Protein AF-I4FM87-F1 (afdb_monomer_lite)

pLDDT: mean 91.16, std 9.95, range [36.66, 98.44]

Structure (mmCIF, N/CA/C/O backbone):
data_AF-I4FM87-F1
#
_entry.id   AF-I4FM87-F1
#
loop_
_atom_site.group_PDB
_atom_site.id
_atom_site.type_symbol
_atom_site.label_atom_id
_atom_site.label_alt_id
_atom_site.label_comp_id
_atom_site.label_asym_id
_atom_site.label_entity_id
_atom_site.label_seq_id
_atom_site.pdbx_PDB_ins_code
_atom_site.Cartn_x
_atom_site.Cartn_y
_atom_site.Cartn_z
_atom_site.occupancy
_atom_site.B_iso_or_equiv
_atom_site.auth_seq_id
_atom_site.auth_comp_id
_atom_site.auth_asym_id
_atom_site.auth_atom_id
_atom_site.pdbx_PDB_model_num
ATOM 1 N N . MET A 1 1 ? 30.756 1.989 29.749 1.00 36.66 1 MET A N 1
ATOM 2 C CA . MET A 1 1 ? 31.933 2.861 29.553 1.00 36.66 1 MET A CA 1
ATOM 3 C C . MET A 1 1 ? 32.444 2.569 28.157 1.00 36.66 1 MET A C 1
ATOM 5 O O . MET A 1 1 ? 32.866 1.445 27.928 1.00 36.66 1 MET A O 1
ATOM 9 N N . SER A 1 2 ? 32.265 3.484 27.199 1.00 46.88 2 SER A N 1
ATOM 10 C CA . SER A 1 2 ? 32.807 3.289 25.851 1.00 46.88 2 SER A CA 1
ATOM 11 C C . SER A 1 2 ? 34.325 3.332 25.950 1.00 46.88 2 SER A C 1
ATOM 13 O O . SER A 1 2 ? 34.873 4.338 26.399 1.00 46.88 2 SER A O 1
ATOM 15 N N . GLU A 1 3 ? 34.999 2.248 25.584 1.00 53.38 3 GLU A N 1
ATOM 16 C CA . GLU A 1 3 ? 36.456 2.231 25.529 1.00 53.38 3 GLU A CA 1
ATOM 17 C C . GLU A 1 3 ? 36.914 3.167 24.411 1.00 53.38 3 GLU A C 1
ATOM 19 O O . GLU A 1 3 ? 36.839 2.855 23.223 1.00 53.38 3 GLU A O 1
ATOM 24 N N . THR A 1 4 ? 37.348 4.361 24.802 1.00 60.25 4 THR A N 1
ATOM 25 C CA . THR A 1 4 ? 38.004 5.319 23.922 1.00 60.25 4 THR A CA 1
ATOM 26 C C . THR A 1 4 ? 39.247 4.641 23.343 1.00 60.25 4 THR A C 1
ATOM 28 O O . THR A 1 4 ? 40.143 4.238 24.081 1.00 60.25 4 THR A O 1
ATOM 31 N N . LEU A 1 5 ? 39.287 4.456 22.023 1.00 57.47 5 LEU A N 1
ATOM 32 C CA . LEU A 1 5 ? 40.354 3.724 21.337 1.00 57.47 5 LEU A CA 1
ATOM 33 C C . LEU A 1 5 ? 41.675 4.514 21.423 1.00 57.47 5 LEU A C 1
ATOM 35 O O . LEU A 1 5 ? 41.894 5.467 20.677 1.00 57.47 5 LEU A O 1
ATOM 39 N N . THR A 1 6 ? 42.566 4.117 22.334 1.00 65.19 6 THR A N 1
ATOM 40 C CA . THR A 1 6 ? 43.864 4.775 22.592 1.00 65.19 6 THR A CA 1
ATOM 41 C C . THR A 1 6 ? 45.013 4.278 21.704 1.00 65.19 6 THR A C 1
ATOM 43 O O . THR A 1 6 ? 46.104 4.840 21.739 1.00 65.19 6 THR A O 1
ATOM 46 N N . ASN A 1 7 ? 44.801 3.238 20.889 1.00 75.38 7 ASN A N 1
ATOM 47 C CA . ASN A 1 7 ? 45.842 2.653 20.038 1.00 75.38 7 ASN A CA 1
ATOM 48 C C . ASN A 1 7 ? 45.836 3.286 18.632 1.00 75.38 7 ASN A C 1
ATOM 50 O O . ASN A 1 7 ? 44.829 3.211 17.926 1.00 75.38 7 ASN A O 1
ATOM 54 N N . LYS A 1 8 ? 46.973 3.859 18.212 1.00 76.38 8 LYS A N 1
ATOM 55 C CA . LYS A 1 8 ? 47.165 4.537 16.915 1.00 76.38 8 LYS A CA 1
ATOM 56 C C . LYS A 1 8 ? 46.725 3.684 15.716 1.00 76.38 8 LYS A C 1
ATOM 58 O O . LYS A 1 8 ? 45.993 4.172 14.864 1.00 76.38 8 LYS A O 1
ATOM 63 N N . SER A 1 9 ? 47.056 2.393 15.717 1.00 73.88 9 SER A N 1
ATOM 64 C CA . SER A 1 9 ? 46.694 1.462 14.635 1.00 73.88 9 SER A CA 1
ATOM 65 C C . SER A 1 9 ? 45.177 1.279 14.513 1.00 73.88 9 SER A C 1
ATOM 67 O O . SER A 1 9 ? 44.636 1.156 13.419 1.00 73.88 9 SER A O 1
ATOM 69 N N . ARG A 1 10 ? 44.459 1.300 15.646 1.00 74.38 10 ARG A N 1
ATOM 70 C CA . ARG A 1 10 ? 42.989 1.217 15.663 1.00 74.38 10 ARG A CA 1
ATOM 71 C C . ARG A 1 10 ? 42.352 2.504 15.139 1.00 74.38 10 ARG A C 1
ATOM 73 O O . ARG A 1 10 ? 41.377 2.427 14.404 1.00 74.38 10 ARG A O 1
ATOM 80 N N . GLN A 1 11 ? 42.912 3.669 15.474 1.00 78.75 11 GLN A N 1
ATOM 81 C CA . GLN A 1 11 ? 42.443 4.956 14.945 1.00 78.75 11 GLN A CA 1
ATOM 82 C C . GLN A 1 11 ? 42.655 5.062 13.429 1.00 78.75 11 GLN A C 1
ATOM 84 O O . GLN A 1 11 ? 41.778 5.550 12.723 1.00 78.75 11 GLN A O 1
ATOM 89 N N . GLU A 1 12 ? 43.791 4.581 12.922 1.00 83.19 12 GLU A N 1
ATOM 90 C CA . GLU A 1 12 ? 44.077 4.519 11.482 1.00 83.19 12 GLU A CA 1
ATOM 91 C C . GLU A 1 12 ? 43.122 3.563 10.758 1.00 83.19 12 GLU A C 1
ATOM 93 O O . GLU A 1 12 ? 42.550 3.932 9.735 1.00 83.19 12 GLU A O 1
ATOM 98 N N . MET A 1 13 ? 42.852 2.389 11.336 1.00 83.00 13 MET A N 1
ATOM 99 C CA . MET A 1 13 ? 41.874 1.444 10.792 1.00 83.00 13 MET A CA 1
ATOM 100 C C . MET A 1 13 ? 40.452 2.026 10.762 1.00 83.00 13 MET A C 1
ATOM 102 O O . MET A 1 13 ? 39.757 1.879 9.762 1.00 83.00 13 MET A O 1
ATOM 106 N N . CYS A 1 14 ? 40.019 2.734 11.813 1.00 84.69 14 CYS A N 1
ATOM 107 C CA . CYS A 1 14 ? 38.718 3.411 11.821 1.00 84.69 14 CYS A CA 1
ATOM 108 C C . CYS A 1 14 ? 38.613 4.486 10.729 1.00 84.69 14 CYS A C 1
ATOM 110 O O . CYS A 1 14 ? 37.595 4.539 10.047 1.00 84.69 14 CYS A O 1
ATOM 112 N N . LYS A 1 15 ? 39.664 5.293 10.523 1.00 84.94 15 LYS A N 1
ATOM 113 C CA . LYS A 1 15 ? 39.706 6.299 9.444 1.00 84.94 15 LYS A CA 1
ATOM 114 C C . LYS A 1 15 ? 39.653 5.661 8.059 1.00 84.94 15 LYS A C 1
ATOM 116 O O . LYS A 1 15 ? 38.994 6.184 7.171 1.00 84.94 15 LYS A O 1
ATOM 121 N N . MET A 1 16 ? 40.334 4.530 7.877 1.00 85.25 16 MET A N 1
ATOM 122 C CA . MET A 1 16 ? 40.282 3.781 6.624 1.00 85.25 16 MET A CA 1
ATOM 123 C C . MET A 1 16 ? 38.870 3.244 6.371 1.00 85.25 16 MET A C 1
ATOM 125 O O . MET A 1 16 ? 38.332 3.457 5.295 1.00 85.25 16 MET A O 1
ATOM 129 N N . ILE A 1 17 ? 38.226 2.637 7.373 1.00 86.56 17 ILE A N 1
ATOM 130 C CA . ILE A 1 17 ? 36.834 2.170 7.261 1.00 86.56 17 ILE A CA 1
ATOM 131 C C . ILE A 1 17 ? 35.885 3.330 6.932 1.00 86.56 17 ILE A C 1
ATOM 133 O O . ILE A 1 17 ? 35.002 3.163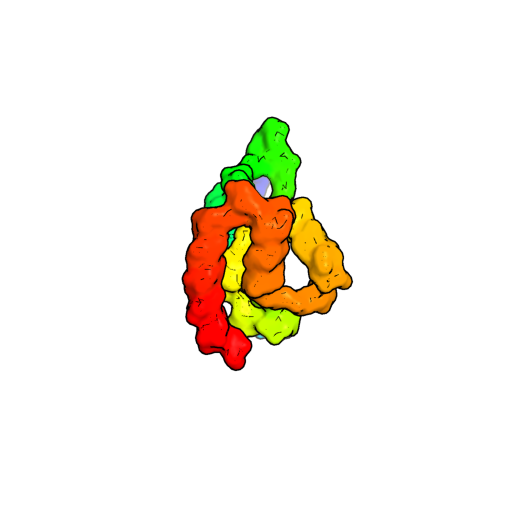 6.099 1.00 86.56 17 ILE A O 1
ATOM 137 N N . GLU A 1 18 ? 36.069 4.503 7.538 1.00 86.88 18 GLU A N 1
ATOM 138 C CA . GLU A 1 18 ? 35.248 5.693 7.271 1.00 86.88 18 GLU A CA 1
ATOM 139 C C . GLU A 1 18 ? 35.309 6.148 5.800 1.00 86.88 18 GLU A C 1
ATOM 141 O O . GLU A 1 18 ? 34.331 6.695 5.295 1.00 86.88 18 GLU A O 1
ATOM 146 N N . ILE A 1 19 ? 36.414 5.873 5.098 1.00 86.75 19 ILE A N 1
ATOM 147 C CA . ILE A 1 19 ? 36.608 6.209 3.679 1.00 86.75 19 ILE A CA 1
ATOM 148 C C . ILE A 1 19 ? 36.193 5.050 2.761 1.00 86.75 19 ILE A C 1
ATOM 150 O O . ILE A 1 19 ? 35.441 5.252 1.808 1.00 86.75 19 ILE A O 1
ATOM 154 N N . GLU A 1 20 ? 36.662 3.836 3.047 1.00 88.50 20 GLU A N 1
ATOM 155 C CA . GLU A 1 20 ? 36.463 2.656 2.198 1.00 88.50 20 GLU A CA 1
ATOM 156 C C . GLU A 1 20 ? 35.016 2.153 2.243 1.00 88.50 20 GLU A C 1
ATOM 158 O O . GLU A 1 20 ? 34.472 1.705 1.234 1.00 88.50 20 GLU A O 1
ATOM 163 N N . PHE A 1 21 ? 34.349 2.254 3.399 1.00 88.44 21 PHE A N 1
ATOM 164 C CA . PHE A 1 21 ? 32.988 1.744 3.550 1.00 88.44 21 PHE A CA 1
ATOM 165 C C . PHE A 1 21 ? 31.972 2.495 2.676 1.00 88.44 21 PHE A C 1
ATOM 167 O O . PHE A 1 21 ? 31.232 1.821 1.961 1.00 88.44 21 PHE A O 1
ATOM 174 N N . PRO A 1 22 ? 31.908 3.845 2.655 1.00 89.19 22 PRO A N 1
ATOM 175 C CA . PRO A 1 22 ? 31.012 4.557 1.744 1.00 89.19 22 PRO A CA 1
ATOM 176 C C . PRO A 1 22 ? 31.255 4.236 0.267 1.00 89.19 22 PRO A C 1
ATOM 178 O O . PRO A 1 22 ? 30.291 4.147 -0.492 1.00 89.19 22 PRO A O 1
ATOM 181 N N . LEU A 1 23 ? 32.518 4.048 -0.136 1.00 87.69 23 LEU A N 1
ATOM 182 C CA . LEU A 1 23 ? 32.886 3.712 -1.513 1.00 87.69 23 LEU A CA 1
ATOM 183 C C . LEU A 1 23 ? 32.386 2.316 -1.889 1.00 87.69 23 LEU A C 1
ATOM 185 O O . LEU A 1 23 ? 31.617 2.185 -2.840 1.00 87.69 23 LEU A O 1
ATOM 189 N N . ALA A 1 24 ? 32.730 1.305 -1.089 1.00 85.75 24 ALA A N 1
ATOM 190 C CA . ALA A 1 24 ? 32.269 -0.065 -1.296 1.00 85.75 24 ALA A CA 1
ATOM 191 C C . ALA A 1 24 ? 30.737 -0.167 -1.224 1.00 85.75 24 ALA A C 1
ATOM 193 O O . ALA A 1 24 ? 30.109 -0.861 -2.018 1.00 85.75 24 ALA A O 1
ATOM 194 N N . PHE A 1 25 ? 30.102 0.562 -0.301 1.00 87.00 25 PHE A N 1
ATOM 195 C CA . PHE A 1 25 ? 28.646 0.590 -0.177 1.00 87.00 25 PHE A CA 1
ATOM 196 C C . PHE A 1 25 ? 27.978 1.198 -1.414 1.00 87.00 25 PHE A C 1
ATOM 198 O O . PHE A 1 25 ? 26.985 0.658 -1.903 1.00 87.00 25 PHE A O 1
ATOM 205 N N . LYS A 1 26 ? 28.529 2.297 -1.942 1.00 87.25 26 LYS A N 1
ATOM 206 C CA . LYS A 1 26 ? 28.041 2.927 -3.171 1.00 87.25 26 LYS A CA 1
ATOM 207 C C . LYS A 1 26 ? 28.203 1.997 -4.374 1.00 87.25 26 LYS A C 1
ATOM 209 O O . LYS A 1 26 ? 27.248 1.828 -5.123 1.00 87.25 26 LYS A O 1
ATOM 214 N N . GLU A 1 27 ? 29.356 1.348 -4.513 1.00 87.06 27 GLU A N 1
ATOM 215 C CA . GLU A 1 27 ? 29.609 0.378 -5.582 1.00 87.06 27 GLU A CA 1
ATOM 216 C C . GLU A 1 27 ? 28.630 -0.804 -5.516 1.00 87.06 27 GLU A C 1
ATOM 218 O O . GLU A 1 27 ? 28.041 -1.178 -6.530 1.00 87.06 27 GLU A O 1
ATOM 223 N N . ILE A 1 28 ? 28.372 -1.350 -4.322 1.00 86.06 28 ILE A N 1
ATOM 224 C CA . ILE A 1 28 ? 27.361 -2.399 -4.130 1.00 86.06 28 ILE A CA 1
ATOM 225 C C . ILE A 1 28 ? 25.980 -1.901 -4.569 1.00 86.06 28 ILE A C 1
ATOM 227 O O . ILE A 1 28 ? 25.285 -2.612 -5.287 1.00 86.06 28 ILE A O 1
ATOM 231 N N . GLN A 1 29 ? 25.577 -0.689 -4.167 1.00 82.50 29 GLN A N 1
ATOM 232 C CA . GLN A 1 29 ? 24.277 -0.121 -4.539 1.00 82.50 29 GLN A CA 1
ATOM 233 C C . GLN A 1 29 ? 24.130 0.109 -6.048 1.00 82.50 29 GLN A C 1
ATOM 235 O O . GLN A 1 29 ? 23.061 -0.150 -6.606 1.00 82.50 29 GLN A O 1
ATOM 240 N N . GLU A 1 30 ? 25.180 0.595 -6.709 1.00 85.50 30 GLU A N 1
ATOM 241 C CA . GLU A 1 30 ? 25.188 0.846 -8.152 1.00 85.50 30 GLU A CA 1
ATOM 242 C C . GLU A 1 30 ? 25.097 -0.462 -8.951 1.00 85.50 30 GLU A C 1
ATOM 244 O O . GLU A 1 30 ? 24.366 -0.514 -9.945 1.00 85.50 30 GLU A O 1
ATOM 249 N N . ASN A 1 31 ? 25.725 -1.531 -8.453 1.00 87.62 31 ASN A N 1
ATOM 250 C CA . ASN A 1 31 ? 25.744 -2.859 -9.071 1.00 87.62 31 ASN A CA 1
ATOM 251 C C . ASN A 1 31 ? 24.564 -3.773 -8.690 1.00 87.62 31 ASN A C 1
ATOM 253 O O . ASN A 1 31 ? 24.528 -4.924 -9.126 1.00 87.62 31 ASN A O 1
ATOM 257 N N . LEU A 1 32 ? 23.587 -3.302 -7.905 1.00 89.75 32 LEU A N 1
ATOM 258 C CA . LEU A 1 32 ? 22.354 -4.067 -7.685 1.00 89.75 32 LEU A CA 1
ATOM 259 C C . LEU A 1 32 ? 21.608 -4.268 -9.010 1.00 89.75 32 LEU A C 1
ATOM 261 O O . LEU A 1 32 ? 21.505 -3.339 -9.819 1.00 89.75 32 LEU A O 1
ATOM 265 N N . ASP A 1 3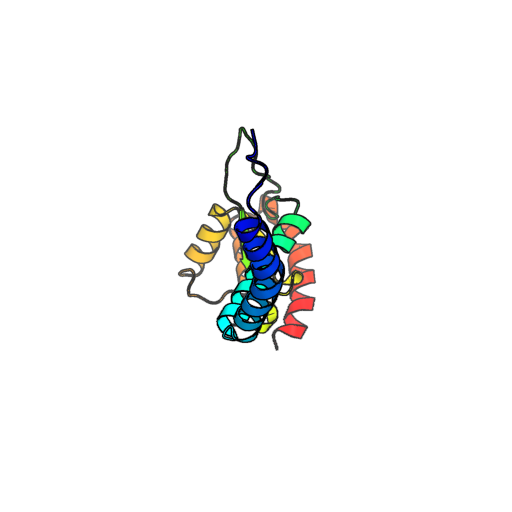3 ? 21.039 -5.456 -9.194 1.00 91.69 33 ASP A N 1
ATOM 266 C CA . ASP A 1 33 ? 20.132 -5.729 -10.302 1.00 91.69 33 ASP A CA 1
ATOM 267 C C . ASP A 1 33 ? 18.862 -4.865 -10.203 1.00 91.69 33 ASP A C 1
ATOM 269 O O . ASP A 1 33 ? 18.466 -4.399 -9.124 1.00 91.69 33 ASP A O 1
ATOM 273 N N . ASP A 1 34 ? 18.231 -4.627 -11.351 1.00 89.06 34 ASP A N 1
ATOM 274 C CA . ASP A 1 34 ? 17.079 -3.732 -11.450 1.00 89.06 34 ASP A CA 1
ATOM 275 C C . ASP A 1 34 ? 15.882 -4.225 -10.623 1.00 89.06 34 ASP A C 1
ATOM 277 O O . ASP A 1 34 ? 15.187 -3.405 -10.015 1.00 89.06 34 ASP A O 1
ATOM 281 N N . ASP A 1 35 ? 15.687 -5.543 -10.492 1.00 89.69 35 ASP A N 1
ATOM 282 C CA . ASP A 1 35 ? 14.614 -6.116 -9.671 1.00 89.69 35 ASP A CA 1
ATOM 283 C C . ASP A 1 35 ? 14.835 -5.803 -8.186 1.00 89.69 35 ASP A C 1
ATOM 285 O O . ASP A 1 35 ? 13.904 -5.433 -7.460 1.00 89.69 35 ASP A O 1
ATOM 289 N N . THR A 1 36 ? 16.074 -5.928 -7.707 1.00 91.88 36 THR A N 1
ATOM 290 C CA . THR A 1 36 ? 16.441 -5.586 -6.331 1.00 91.88 36 THR A CA 1
ATOM 291 C C . THR A 1 36 ? 16.273 -4.090 -6.075 1.00 91.88 36 THR A C 1
ATOM 293 O O . THR A 1 36 ? 15.672 -3.705 -5.062 1.00 91.88 36 THR A O 1
ATOM 296 N N . LYS A 1 37 ? 16.714 -3.231 -7.004 1.00 91.38 37 LYS A N 1
ATOM 297 C CA . LYS A 1 37 ? 16.485 -1.777 -6.930 1.00 91.38 37 LYS A CA 1
ATOM 298 C C . LYS A 1 37 ? 14.990 -1.458 -6.866 1.00 91.38 37 LYS A C 1
ATOM 300 O O . LYS A 1 37 ? 14.557 -0.694 -6.000 1.00 91.38 37 LYS A O 1
ATOM 305 N N . GLN A 1 38 ? 14.180 -2.097 -7.708 1.00 92.50 38 GLN A N 1
ATOM 306 C CA . GLN A 1 38 ? 12.735 -1.897 -7.730 1.00 92.50 38 GLN A CA 1
ATOM 307 C C . GLN A 1 38 ? 12.070 -2.328 -6.416 1.00 92.50 38 GLN A C 1
ATOM 309 O O . GLN A 1 38 ? 11.246 -1.587 -5.876 1.00 92.50 38 GLN A O 1
ATOM 314 N N . LYS A 1 39 ? 12.447 -3.482 -5.848 1.00 94.50 39 LYS A N 1
ATOM 315 C CA . LYS A 1 39 ? 11.938 -3.943 -4.542 1.00 94.50 39 LYS A CA 1
ATOM 316 C C . LYS A 1 39 ? 12.241 -2.942 -3.428 1.00 94.50 39 LYS A C 1
ATOM 318 O O . LYS A 1 39 ? 11.362 -2.650 -2.617 1.00 94.50 39 LYS A O 1
ATOM 323 N N . ILE A 1 40 ? 13.449 -2.375 -3.407 1.00 94.62 40 ILE A N 1
ATOM 324 C CA . ILE A 1 40 ? 13.834 -1.344 -2.431 1.00 94.62 40 ILE A CA 1
ATOM 325 C C . ILE A 1 40 ? 12.927 -0.113 -2.557 1.00 94.62 40 ILE A C 1
ATOM 327 O O . ILE A 1 40 ? 12.431 0.392 -1.546 1.00 94.62 40 ILE A O 1
ATOM 331 N N . GLU A 1 41 ? 12.672 0.359 -3.778 1.00 96.12 41 GLU A N 1
ATOM 332 C CA . GLU A 1 41 ? 11.801 1.516 -4.008 1.00 96.12 41 GLU A CA 1
ATOM 333 C C . GLU A 1 41 ? 10.333 1.237 -3.660 1.00 96.12 41 GLU A C 1
ATOM 335 O O . GLU A 1 41 ? 9.664 2.102 -3.085 1.00 96.12 41 GLU A O 1
ATOM 340 N N . ILE A 1 42 ? 9.841 0.021 -3.910 1.00 97.44 42 ILE A N 1
ATOM 341 C CA . ILE A 1 42 ? 8.505 -0.411 -3.478 1.00 97.44 42 ILE A CA 1
ATOM 342 C C . ILE A 1 42 ? 8.405 -0.389 -1.951 1.00 97.44 42 ILE A C 1
ATOM 344 O O . ILE A 1 42 ? 7.448 0.162 -1.407 1.00 97.44 42 ILE A O 1
ATOM 348 N N . GLU A 1 43 ? 9.392 -0.920 -1.230 1.00 97.88 43 GLU A N 1
ATOM 349 C CA . GLU A 1 43 ? 9.373 -0.911 0.236 1.00 97.88 43 GLU A CA 1
ATOM 350 C C . GLU A 1 43 ? 9.467 0.510 0.810 1.00 97.88 43 GLU A C 1
ATOM 352 O O . GLU A 1 43 ? 8.780 0.842 1.784 1.00 97.88 43 GLU A O 1
ATOM 357 N N . LYS A 1 44 ? 10.241 1.402 0.177 1.00 97.94 44 LYS A N 1
ATOM 358 C CA . LYS A 1 44 ? 10.224 2.837 0.508 1.00 97.94 44 LYS A CA 1
ATOM 359 C C . LYS A 1 44 ? 8.839 3.445 0.273 1.00 97.94 44 LYS A C 1
ATOM 361 O O . LYS A 1 44 ? 8.346 4.164 1.143 1.00 97.94 44 LYS A O 1
ATOM 366 N N . ALA A 1 45 ? 8.188 3.139 -0.848 1.00 98.31 45 ALA A N 1
ATOM 367 C CA . ALA A 1 45 ? 6.844 3.623 -1.157 1.00 98.31 45 ALA A CA 1
ATOM 368 C C . ALA A 1 45 ? 5.799 3.122 -0.148 1.00 98.31 45 ALA A C 1
ATOM 370 O O . ALA A 1 45 ? 5.009 3.915 0.365 1.00 98.31 45 ALA A O 1
ATOM 371 N N . LYS A 1 46 ? 5.855 1.845 0.250 1.00 98.44 46 LYS A N 1
ATOM 372 C CA . LYS A 1 46 ? 4.996 1.294 1.311 1.00 98.44 46 LYS A CA 1
ATOM 373 C C . LYS A 1 46 ? 5.200 2.013 2.645 1.00 98.44 46 LYS A C 1
ATOM 375 O O . LYS A 1 46 ? 4.224 2.349 3.317 1.00 98.44 46 LYS A O 1
ATOM 380 N N . LYS A 1 47 ? 6.448 2.314 3.029 1.00 98.31 47 LYS A N 1
ATOM 381 C CA . LYS A 1 47 ? 6.731 3.114 4.236 1.00 98.31 47 LYS A CA 1
ATOM 382 C C . LYS A 1 47 ? 6.124 4.516 4.138 1.00 98.31 47 LYS A C 1
ATOM 384 O O . LYS A 1 47 ? 5.489 4.961 5.093 1.00 98.31 47 LYS A O 1
ATOM 389 N N . ARG A 1 48 ? 6.254 5.193 2.988 1.00 98.19 48 ARG A N 1
ATOM 390 C CA . ARG A 1 48 ? 5.617 6.503 2.758 1.00 98.19 48 ARG A CA 1
ATOM 391 C C . ARG A 1 48 ? 4.094 6.425 2.856 1.00 98.19 48 ARG A C 1
ATOM 393 O O . ARG A 1 48 ? 3.503 7.279 3.512 1.00 98.19 48 ARG A O 1
ATOM 400 N N . ALA A 1 49 ? 3.471 5.392 2.288 1.00 98.12 49 ALA A N 1
ATOM 401 C CA . ALA A 1 49 ? 2.027 5.179 2.371 1.00 98.12 49 ALA A CA 1
ATOM 402 C C . ALA A 1 49 ? 1.553 5.016 3.826 1.00 98.12 49 ALA A C 1
ATOM 404 O O . ALA A 1 49 ? 0.636 5.724 4.243 1.00 98.12 49 ALA A O 1
ATOM 405 N N . LYS A 1 50 ? 2.234 4.187 4.633 1.00 97.94 50 LYS A N 1
ATOM 406 C CA . LYS A 1 50 ? 1.925 4.034 6.069 1.00 97.94 50 LYS A CA 1
ATOM 407 C C . LYS A 1 50 ? 2.036 5.357 6.830 1.00 97.94 50 LYS A C 1
ATOM 409 O O . LYS A 1 50 ? 1.166 5.673 7.642 1.00 97.94 50 LYS A O 1
ATOM 414 N N . THR A 1 51 ? 3.069 6.152 6.546 1.00 97.81 51 THR A N 1
ATOM 415 C CA . THR A 1 51 ? 3.259 7.480 7.153 1.00 97.81 51 THR A CA 1
ATOM 416 C C . THR A 1 51 ? 2.162 8.463 6.738 1.00 97.81 51 THR A C 1
ATOM 418 O O . THR A 1 51 ? 1.562 9.096 7.607 1.00 97.81 51 THR A O 1
ATOM 421 N N . ARG A 1 52 ? 1.850 8.558 5.437 1.00 97.44 52 ARG A N 1
ATOM 422 C CA . ARG A 1 52 ? 0.750 9.377 4.891 1.00 97.44 52 ARG A CA 1
ATOM 423 C C . ARG A 1 52 ? -0.578 9.037 5.563 1.00 97.44 52 ARG A C 1
ATOM 425 O O . ARG A 1 52 ? -1.330 9.930 5.946 1.00 97.44 52 ARG A O 1
ATOM 432 N N . ASP A 1 53 ? -0.825 7.746 5.744 1.00 96.94 53 ASP A N 1
ATOM 433 C CA . ASP A 1 53 ? -2.046 7.203 6.332 1.00 96.94 53 ASP A CA 1
ATOM 434 C C . ASP A 1 53 ? -2.010 7.203 7.875 1.00 96.94 53 ASP A C 1
ATOM 436 O O . ASP A 1 53 ? -2.905 6.659 8.514 1.00 96.94 53 ASP A O 1
ATOM 440 N N . LYS A 1 54 ? -0.991 7.822 8.495 1.00 97.38 54 LYS A N 1
ATOM 441 C CA . LYS A 1 54 ? -0.803 7.967 9.955 1.00 97.38 54 LYS A CA 1
ATOM 442 C C . LYS A 1 54 ? -0.780 6.643 10.735 1.00 97.38 54 LYS A C 1
ATOM 444 O O . LYS A 1 54 ? -1.060 6.627 11.942 1.00 97.38 54 LYS A O 1
ATOM 449 N N . ASN A 1 55 ? -0.366 5.562 10.071 1.00 97.25 55 ASN A N 1
ATOM 450 C CA . ASN A 1 55 ? -0.470 4.182 10.547 1.00 97.25 55 ASN A CA 1
ATOM 451 C C . ASN A 1 55 ? -1.915 3.810 10.924 1.00 97.25 55 ASN A C 1
ATOM 453 O O . ASN A 1 55 ? -2.153 3.217 11.973 1.00 97.25 55 ASN A O 1
ATOM 457 N N . THR A 1 56 ? -2.872 4.184 10.076 1.00 97.25 56 THR A N 1
ATOM 458 C CA . THR A 1 56 ? -4.298 3.908 10.255 1.00 97.25 56 THR A CA 1
ATOM 459 C C . THR A 1 56 ? -4.827 3.126 9.056 1.00 97.25 56 THR A C 1
ATOM 461 O O . THR A 1 56 ? -4.566 3.486 7.905 1.00 97.25 56 THR A O 1
ATOM 464 N N . CYS A 1 57 ? -5.605 2.075 9.319 1.00 97.44 57 CYS A N 1
ATOM 465 C CA . CYS A 1 57 ? -6.339 1.353 8.287 1.00 97.44 57 CYS A CA 1
ATOM 466 C C . CYS A 1 57 ? -7.318 2.304 7.589 1.00 97.44 57 CYS A C 1
ATOM 468 O O . CYS A 1 57 ? -8.191 2.884 8.230 1.00 97.44 57 CYS A O 1
ATOM 470 N N . GLN A 1 58 ? -7.192 2.452 6.273 1.00 96.62 58 GLN A N 1
ATOM 471 C CA . GLN A 1 58 ? -8.027 3.367 5.493 1.00 96.62 58 GLN A CA 1
ATOM 472 C C . GLN A 1 58 ? -9.453 2.850 5.268 1.00 96.62 58 GLN A C 1
ATOM 474 O O . GLN A 1 58 ? -10.316 3.644 4.908 1.00 96.62 58 GLN A O 1
ATOM 479 N N . VAL A 1 59 ? -9.700 1.555 5.496 1.00 96.25 59 VAL A N 1
ATOM 480 C CA . VAL A 1 59 ? -11.042 0.956 5.449 1.00 96.25 59 VAL A CA 1
ATOM 481 C C . VAL A 1 59 ? -11.776 1.212 6.760 1.00 96.25 59 VAL A C 1
ATOM 483 O O . VAL A 1 59 ? -12.799 1.880 6.778 1.00 96.25 59 VAL A O 1
ATOM 486 N N . THR A 1 60 ? -11.226 0.746 7.880 1.00 95.00 60 THR A N 1
ATOM 487 C CA . THR A 1 60 ? -11.938 0.771 9.169 1.00 95.00 60 THR A CA 1
ATOM 488 C C . THR A 1 60 ? -11.685 2.030 9.996 1.00 95.00 60 THR A C 1
ATOM 490 O O . THR A 1 60 ? -12.331 2.231 11.020 1.00 95.00 60 THR A O 1
ATOM 493 N N . GLY A 1 61 ? -10.698 2.853 9.630 1.00 94.94 61 GLY A N 1
ATOM 494 C CA . GLY A 1 61 ? -10.249 3.995 10.433 1.00 94.94 61 GLY A CA 1
ATOM 495 C C . GLY A 1 61 ? -9.497 3.608 11.714 1.00 94.94 61 GLY A C 1
ATOM 496 O O . GLY A 1 61 ? -9.104 4.485 12.483 1.00 94.94 61 GLY A O 1
ATOM 497 N N . GLN A 1 62 ? -9.269 2.315 11.956 1.00 95.56 62 GLN A N 1
ATOM 498 C CA . GLN A 1 62 ? -8.609 1.829 13.166 1.00 95.56 62 GLN A CA 1
ATOM 499 C C . GLN A 1 62 ? -7.086 1.921 13.055 1.00 95.56 62 GLN A C 1
ATOM 501 O O . GLN A 1 62 ? -6.497 1.685 11.997 1.00 95.56 62 GLN A O 1
ATOM 506 N N . LYS A 1 63 ? -6.441 2.206 14.185 1.00 96.81 63 LYS A N 1
ATOM 507 C CA . LYS A 1 63 ? -4.987 2.268 14.338 1.00 96.81 63 LYS A CA 1
ATOM 508 C C . LYS A 1 63 ? -4.534 1.242 15.383 1.00 96.81 63 LYS A C 1
ATOM 510 O O . LYS A 1 63 ? -5.191 1.162 16.419 1.00 96.81 63 LYS A O 1
ATOM 515 N N . PRO A 1 64 ? -3.446 0.485 15.146 1.00 95.62 64 PRO A N 1
ATOM 516 C CA . PRO A 1 64 ? -2.903 -0.406 16.162 1.00 95.62 64 PRO A CA 1
ATOM 517 C C . PRO A 1 64 ? -2.454 0.389 17.388 1.00 95.62 64 PRO A C 1
ATOM 519 O O . PRO A 1 64 ? -1.750 1.397 17.259 1.00 95.62 64 PRO A O 1
ATOM 522 N N . ASP A 1 65 ? -2.821 -0.086 18.572 1.00 94.81 65 ASP A N 1
ATOM 523 C CA . ASP A 1 65 ? -2.380 0.480 19.842 1.00 94.81 65 ASP A CA 1
ATOM 524 C C . ASP A 1 65 ? -2.032 -0.621 20.859 1.00 94.81 65 ASP A C 1
ATOM 526 O O . ASP A 1 65 ? -1.850 -1.790 20.511 1.00 94.81 65 ASP A O 1
ATOM 530 N N . ARG A 1 66 ? -1.846 -0.242 22.128 1.00 94.69 66 ARG A N 1
ATOM 531 C CA . ARG A 1 66 ? -1.463 -1.187 23.188 1.00 94.69 66 ARG A CA 1
ATOM 532 C C . ARG A 1 66 ? -2.557 -2.213 23.501 1.00 94.69 66 ARG A C 1
ATOM 534 O O . ARG A 1 66 ? -2.208 -3.338 23.852 1.00 94.69 66 ARG A O 1
ATOM 541 N N . ASN A 1 67 ? -3.823 -1.823 23.379 1.00 93.50 67 ASN A N 1
ATOM 542 C CA . ASN A 1 67 ? -4.999 -2.606 23.757 1.00 93.50 67 ASN A CA 1
ATOM 543 C C . ASN A 1 67 ? -5.589 -3.363 22.561 1.00 93.50 67 ASN A C 1
ATOM 545 O O . ASN A 1 67 ? -6.148 -4.439 22.735 1.00 93.50 67 ASN A O 1
ATOM 549 N N . ASN A 1 68 ? -5.435 -2.822 21.353 1.00 89.75 68 ASN A N 1
ATOM 550 C CA . ASN A 1 68 ? -5.882 -3.435 20.114 1.00 89.75 68 ASN A CA 1
ATOM 551 C C . ASN A 1 68 ? -4.703 -3.581 19.146 1.00 89.75 68 ASN A C 1
ATOM 553 O O . ASN A 1 68 ? -4.398 -2.690 18.346 1.00 89.75 68 ASN A O 1
ATOM 557 N N . LYS A 1 69 ? -4.010 -4.716 19.256 1.00 94.56 69 LYS A N 1
ATOM 558 C CA . LYS A 1 69 ? -2.847 -5.038 18.429 1.00 94.56 69 LYS A CA 1
ATOM 559 C C . LYS A 1 69 ? -3.292 -5.752 17.161 1.00 94.56 69 LYS A C 1
ATOM 561 O O . LYS A 1 69 ? -3.856 -6.836 17.223 1.00 94.56 69 LYS A O 1
ATOM 566 N N . PHE A 1 70 ? -2.954 -5.174 16.018 1.00 96.81 70 PHE A N 1
ATOM 567 C CA . PHE A 1 70 ? -3.083 -5.815 14.716 1.00 96.81 70 PHE A CA 1
ATOM 568 C C . PHE A 1 70 ? -2.015 -5.276 13.764 1.00 96.81 70 PHE A C 1
ATOM 570 O O . PHE A 1 70 ? -1.429 -4.214 13.996 1.00 96.81 70 PHE A O 1
ATOM 577 N N . ASN A 1 71 ? -1.766 -6.009 12.683 1.00 97.62 71 ASN A N 1
ATOM 578 C CA . ASN A 1 71 ? -0.791 -5.620 11.672 1.00 97.62 71 ASN A CA 1
ATOM 579 C C . ASN A 1 71 ? -1.437 -4.778 10.570 1.00 97.62 71 ASN A C 1
ATOM 581 O O . ASN A 1 71 ? -2.590 -4.989 10.188 1.00 97.62 71 ASN A O 1
ATOM 585 N N . LEU A 1 72 ? -0.662 -3.831 10.042 1.00 98.19 72 LEU A N 1
ATOM 586 C CA . LEU A 1 72 ? -1.025 -3.050 8.864 1.00 98.19 72 LEU A CA 1
ATOM 587 C C . LEU A 1 72 ? -0.249 -3.538 7.642 1.00 98.19 72 LEU A C 1
ATOM 589 O O . LEU A 1 72 ? 0.990 -3.548 7.649 1.00 98.19 72 LEU A O 1
ATOM 593 N N . ALA A 1 73 ? -0.990 -3.809 6.579 1.00 98.12 73 ALA A N 1
ATOM 594 C CA . ALA A 1 73 ? -0.501 -4.042 5.234 1.00 98.12 73 ALA A CA 1
ATOM 595 C C . ALA A 1 73 ? -0.565 -2.751 4.408 1.00 98.12 73 ALA A C 1
ATOM 597 O O . ALA A 1 73 ? -1.315 -1.821 4.715 1.00 98.12 73 ALA A O 1
ATOM 598 N N . VAL A 1 74 ? 0.209 -2.705 3.327 1.00 98.31 74 VAL A N 1
ATOM 599 C CA . VAL A 1 74 ? -0.019 -1.750 2.238 1.00 98.31 74 VAL A CA 1
ATOM 600 C C . VAL A 1 74 ? -0.423 -2.560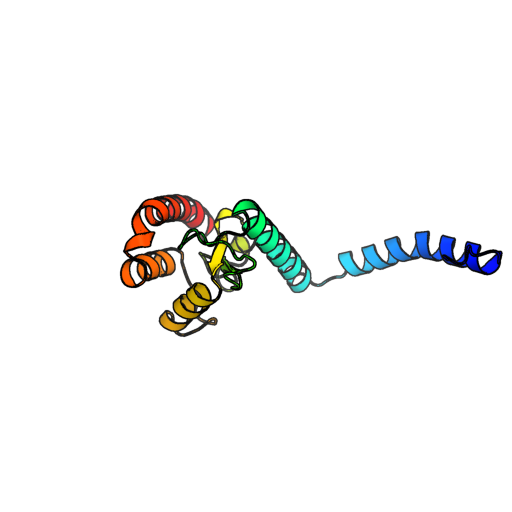 1.025 1.00 98.31 74 VAL A C 1
ATOM 602 O O . VAL A 1 74 ? 0.366 -3.371 0.546 1.00 98.31 74 VAL A O 1
ATOM 605 N N . HIS A 1 75 ? -1.642 -2.327 0.559 1.00 98.06 75 HIS A N 1
ATOM 606 C CA . HIS A 1 75 ? -2.207 -2.982 -0.604 1.00 98.06 75 HIS A CA 1
ATOM 607 C C . HIS A 1 75 ? -1.987 -2.126 -1.858 1.00 98.06 75 HIS A C 1
ATOM 609 O O . HIS A 1 75 ? -2.133 -0.899 -1.819 1.00 98.06 75 HIS A O 1
ATOM 615 N N . HIS A 1 76 ? -1.621 -2.783 -2.957 1.00 98.25 76 HIS A N 1
ATOM 616 C CA . HIS A 1 76 ? -1.525 -2.188 -4.286 1.00 98.25 76 HIS A CA 1
ATOM 617 C C . HIS A 1 76 ? -2.887 -2.258 -4.976 1.00 98.25 76 HIS A C 1
ATOM 619 O O . HIS A 1 76 ? -3.347 -3.353 -5.268 1.00 98.25 76 HIS A O 1
ATOM 625 N N . LEU A 1 77 ? -3.497 -1.110 -5.279 1.00 97.69 77 LEU A N 1
ATOM 626 C CA . LEU A 1 77 ? -4.810 -1.046 -5.937 1.00 97.69 77 LEU A CA 1
ATOM 627 C C . LEU A 1 77 ? -4.766 -1.645 -7.352 1.00 97.69 77 LEU A C 1
ATOM 629 O O . LEU A 1 77 ? -5.691 -2.324 -7.759 1.00 97.69 77 LEU A O 1
ATOM 633 N N . TYR A 1 78 ? -3.680 -1.428 -8.088 1.00 97.19 78 TYR A N 1
ATOM 634 C CA . TYR A 1 78 ? -3.308 -2.193 -9.276 1.00 97.19 78 TYR A CA 1
ATOM 635 C C . TYR A 1 78 ? -2.098 -3.053 -8.942 1.00 97.19 78 TYR A C 1
ATOM 637 O O . TYR A 1 78 ? -1.070 -2.519 -8.510 1.00 97.19 78 TYR A O 1
ATOM 645 N N . SER A 1 79 ? -2.206 -4.364 -9.177 1.00 96.50 79 SER A N 1
ATOM 646 C CA . SER A 1 79 ? -1.161 -5.340 -8.851 1.00 96.50 79 SER A CA 1
ATOM 647 C C . SER A 1 79 ? 0.214 -4.922 -9.369 1.00 96.50 79 SER A C 1
ATOM 649 O O . SER A 1 79 ? 0.392 -4.677 -10.562 1.00 96.50 79 SER A O 1
ATOM 651 N N . ALA A 1 80 ? 1.212 -4.925 -8.482 1.00 95.44 80 ALA A N 1
ATOM 652 C CA . ALA A 1 80 ? 2.599 -4.631 -8.835 1.00 95.44 80 ALA A CA 1
ATOM 653 C C . ALA A 1 80 ? 3.202 -5.647 -9.822 1.00 95.44 80 ALA A C 1
ATOM 655 O O . ALA A 1 80 ? 4.134 -5.303 -10.540 1.00 95.44 80 ALA A O 1
ATOM 656 N N . GLN A 1 81 ? 2.673 -6.876 -9.885 1.00 92.69 81 GLN A N 1
ATOM 657 C CA . GLN A 1 81 ? 3.136 -7.890 -10.837 1.00 92.69 81 GLN A CA 1
ATOM 658 C C . GLN A 1 81 ? 2.696 -7.560 -12.268 1.00 92.69 81 GLN A C 1
ATOM 660 O O . GLN A 1 81 ? 3.469 -7.723 -13.206 1.00 92.69 81 GLN A O 1
ATOM 665 N N . LYS A 1 82 ? 1.452 -7.097 -12.437 1.00 94.81 82 LYS A N 1
ATOM 666 C CA . LYS A 1 82 ? 0.886 -6.761 -13.753 1.00 94.81 82 LYS A CA 1
ATOM 667 C C . LYS A 1 82 ? 1.191 -5.320 -14.173 1.00 94.81 82 LYS A C 1
ATOM 669 O O . LYS A 1 82 ? 1.312 -5.048 -15.361 1.00 94.81 82 LYS A O 1
ATOM 674 N N . TYR A 1 83 ? 1.335 -4.416 -13.205 1.00 95.38 83 TYR A N 1
ATOM 675 C CA . TYR A 1 83 ? 1.568 -2.985 -13.406 1.00 95.38 83 TYR A CA 1
ATOM 676 C C . TYR A 1 83 ? 2.792 -2.504 -12.599 1.00 95.38 83 TYR A C 1
ATOM 678 O O . TYR A 1 83 ? 2.656 -1.678 -11.688 1.00 95.38 83 TYR A O 1
ATOM 686 N N . PRO A 1 84 ? 4.003 -3.014 -12.896 1.00 94.56 84 PRO A N 1
ATOM 687 C CA . PRO A 1 84 ? 5.216 -2.699 -12.134 1.00 94.56 84 PRO A CA 1
ATOM 688 C C . PRO A 1 84 ? 5.558 -1.203 -12.126 1.00 94.56 84 PRO A C 1
ATOM 690 O O . PRO A 1 84 ? 6.078 -0.691 -11.133 1.00 94.56 84 PRO A O 1
ATOM 693 N N . HIS A 1 85 ? 5.203 -0.473 -13.186 1.00 94.31 85 HIS A N 1
ATOM 694 C CA . HIS A 1 85 ? 5.381 0.979 -13.298 1.00 94.31 85 HIS A CA 1
ATOM 695 C C . HIS A 1 85 ? 4.495 1.785 -12.339 1.00 94.31 85 HIS A C 1
ATOM 697 O O . HIS A 1 85 ? 4.804 2.936 -12.038 1.00 94.31 85 HIS A O 1
ATOM 703 N N . LEU A 1 86 ? 3.416 1.190 -11.821 1.00 96.75 86 LEU A N 1
ATOM 704 C CA . LEU A 1 86 ? 2.544 1.808 -10.820 1.00 96.75 86 LEU A CA 1
ATOM 705 C C . LEU A 1 86 ? 2.933 1.426 -9.384 1.00 96.75 86 LEU A C 1
ATOM 707 O O . LEU A 1 86 ? 2.379 1.977 -8.433 1.00 96.75 86 LEU A O 1
ATOM 711 N N . ALA A 1 87 ? 3.858 0.480 -9.194 1.00 96.88 87 ALA A N 1
ATOM 712 C CA . ALA A 1 87 ? 4.112 -0.154 -7.898 1.00 96.88 87 ALA A CA 1
ATOM 713 C C . ALA A 1 87 ? 4.688 0.795 -6.831 1.00 96.88 87 ALA A C 1
ATOM 715 O O . ALA A 1 87 ? 4.528 0.542 -5.635 1.00 96.88 87 ALA A O 1
ATOM 716 N N . THR A 1 88 ? 5.347 1.877 -7.250 1.00 97.38 88 THR A N 1
ATOM 717 C CA . THR A 1 88 ? 5.949 2.891 -6.366 1.00 97.38 88 THR A CA 1
ATOM 718 C C . THR A 1 88 ? 5.111 4.165 -6.251 1.00 97.38 88 THR A C 1
ATOM 720 O O . THR A 1 88 ? 5.438 5.038 -5.442 1.00 97.38 88 THR A O 1
ATOM 723 N N . LEU A 1 89 ? 4.031 4.286 -7.035 1.00 97.25 89 LEU A N 1
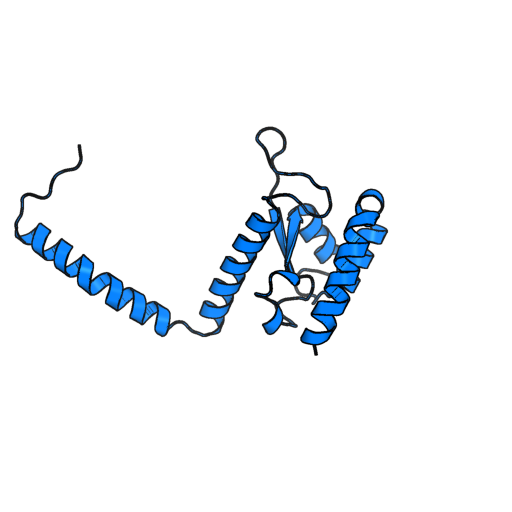ATOM 724 C CA . LEU A 1 89 ? 3.159 5.453 -7.006 1.00 97.25 89 LEU A CA 1
ATOM 725 C C . LEU A 1 89 ? 2.316 5.439 -5.738 1.00 97.25 89 LEU A C 1
ATOM 727 O O . LEU A 1 89 ? 1.483 4.559 -5.545 1.00 97.25 89 LEU A O 1
ATOM 731 N N . ASP A 1 90 ? 2.447 6.480 -4.920 1.00 95.75 90 ASP A N 1
ATOM 732 C CA . ASP A 1 90 ? 1.698 6.593 -3.667 1.00 95.75 90 ASP A CA 1
ATOM 733 C C . ASP A 1 90 ? 0.171 6.505 -3.891 1.00 95.75 90 ASP A C 1
ATOM 735 O O . ASP A 1 90 ? -0.547 5.965 -3.052 1.00 95.75 90 ASP A O 1
ATOM 739 N N . LEU A 1 91 ? -0.340 6.990 -5.033 1.00 95.88 91 LEU A N 1
ATOM 740 C CA . LEU A 1 91 ? -1.761 6.881 -5.401 1.00 95.88 91 LEU A CA 1
ATOM 741 C C . LEU A 1 91 ? -2.234 5.435 -5.596 1.00 95.88 91 LEU A C 1
ATOM 743 O O . LEU A 1 91 ? -3.418 5.174 -5.415 1.00 95.88 91 LEU A O 1
ATOM 747 N N . ASN A 1 92 ? -1.333 4.519 -5.951 1.00 97.94 92 ASN A N 1
ATOM 748 C CA . ASN A 1 92 ? -1.624 3.101 -6.136 1.00 97.94 92 ASN A CA 1
ATOM 749 C C . ASN A 1 92 ? -1.556 2.304 -4.820 1.00 97.94 92 ASN A C 1
ATOM 751 O O . ASN A 1 92 ? -1.768 1.098 -4.821 1.00 97.94 92 ASN A O 1
ATOM 755 N N . LEU A 1 93 ? -1.242 2.953 -3.695 1.00 98.25 93 LEU A N 1
ATOM 756 C CA . LEU A 1 93 ? -1.024 2.298 -2.408 1.00 98.25 93 LEU A CA 1
ATOM 757 C C . LEU A 1 93 ? -2.081 2.717 -1.389 1.00 98.25 93 LEU A C 1
ATOM 759 O O . LEU A 1 93 ? -2.314 3.912 -1.179 1.00 98.25 93 LEU A O 1
ATOM 763 N N . VAL A 1 94 ? -2.655 1.747 -0.679 1.00 97.44 94 VAL A N 1
ATOM 764 C CA . VAL A 1 94 ? -3.587 1.984 0.431 1.00 97.44 94 VAL A CA 1
ATOM 765 C C . VAL A 1 94 ? -3.174 1.188 1.668 1.00 97.44 94 VAL A C 1
ATOM 767 O O . VAL A 1 94 ? -2.941 -0.016 1.599 1.00 97.44 94 VAL A O 1
ATOM 770 N N . THR A 1 95 ? -3.060 1.858 2.818 1.00 98.38 95 THR A N 1
ATOM 771 C CA . THR A 1 95 ? -2.768 1.176 4.086 1.00 98.38 95 THR A CA 1
ATOM 772 C C . THR A 1 95 ? -4.043 0.551 4.639 1.00 98.38 95 THR A C 1
ATOM 774 O O . THR A 1 95 ? -5.013 1.257 4.914 1.00 98.38 95 THR A O 1
ATOM 777 N N . ILE A 1 96 ? -4.048 -0.761 4.838 1.00 98.06 96 ILE A N 1
ATOM 778 C CA . ILE A 1 96 ? -5.191 -1.512 5.373 1.00 98.06 96 ILE A CA 1
ATOM 779 C C . ILE A 1 96 ? -4.727 -2.474 6.461 1.00 98.06 96 ILE A C 1
ATOM 781 O O . ILE A 1 96 ? -3.529 -2.648 6.681 1.00 98.06 96 ILE A O 1
ATOM 785 N N . LYS A 1 97 ? -5.661 -3.083 7.186 1.00 98.12 97 LYS A N 1
ATOM 786 C CA . LYS A 1 97 ? -5.306 -4.187 8.078 1.00 98.12 97 LYS A CA 1
ATOM 787 C C . LYS A 1 97 ? -4.840 -5.396 7.277 1.00 98.12 97 LYS A C 1
ATOM 789 O O . LYS A 1 97 ? -5.342 -5.636 6.183 1.00 98.12 97 LYS A O 1
ATOM 794 N N . GLU A 1 98 ? -3.936 -6.174 7.862 1.00 98.31 98 GLU A N 1
ATOM 795 C CA . GLU A 1 98 ? -3.483 -7.433 7.264 1.00 98.31 98 GLU A CA 1
ATOM 796 C C . GLU A 1 98 ? -4.644 -8.421 7.050 1.00 98.31 98 GLU A C 1
ATOM 798 O O . GLU A 1 98 ? -4.692 -9.070 6.015 1.00 98.31 98 GLU A O 1
ATOM 803 N N . GLU A 1 99 ? -5.625 -8.475 7.959 1.00 97.94 99 GLU A N 1
ATOM 804 C CA . GLU A 1 99 ? -6.811 -9.340 7.807 1.00 97.94 99 GLU A CA 1
ATOM 805 C C . GLU A 1 99 ? -7.615 -8.996 6.540 1.00 97.94 99 GLU A C 1
ATOM 807 O O . GLU A 1 99 ? -7.856 -9.858 5.704 1.00 97.94 99 GLU A O 1
ATOM 812 N N . ILE A 1 100 ? -7.897 -7.707 6.317 1.00 97.81 100 ILE A N 1
ATOM 813 C CA . ILE A 1 100 ? -8.628 -7.213 5.139 1.00 97.81 100 ILE A CA 1
ATOM 814 C C . ILE A 1 100 ? -7.833 -7.493 3.859 1.00 97.81 100 ILE A C 1
ATOM 816 O O . ILE A 1 100 ? -8.401 -7.825 2.822 1.00 97.81 100 ILE A O 1
ATOM 820 N N . HIS A 1 101 ? -6.506 -7.359 3.925 1.00 98.31 101 HIS A N 1
ATOM 821 C CA . HIS A 1 101 ? -5.615 -7.661 2.809 1.00 98.31 101 HIS A CA 1
ATOM 822 C C . HIS A 1 101 ? -5.669 -9.145 2.420 1.00 98.31 101 HIS A C 1
ATOM 824 O O . HIS A 1 101 ? -5.770 -9.469 1.236 1.00 98.31 101 HIS A O 1
ATOM 830 N N . GLN A 1 102 ? -5.636 -10.034 3.414 1.00 98.25 102 GLN A N 1
ATOM 831 C CA . GLN A 1 102 ? -5.740 -11.478 3.219 1.00 98.25 102 GLN A CA 1
ATOM 832 C C . GLN A 1 102 ? -7.122 -11.886 2.705 1.00 98.25 102 GLN A C 1
ATOM 834 O O . GLN A 1 102 ? -7.201 -12.676 1.770 1.00 98.25 102 GLN A O 1
ATOM 839 N N . GLU A 1 103 ? -8.197 -11.324 3.258 1.00 98.06 103 GLU A N 1
ATOM 840 C CA . GLU A 1 103 ? -9.569 -11.574 2.803 1.00 98.06 103 GLU A CA 1
ATOM 841 C C . GLU A 1 103 ? -9.783 -11.141 1.353 1.00 98.06 103 GLU A C 1
ATOM 843 O O . GLU A 1 103 ? -10.331 -11.903 0.557 1.00 98.06 103 GLU A O 1
ATOM 848 N N . PHE A 1 104 ? -9.307 -9.946 0.988 1.00 98.12 104 PHE A N 1
ATOM 849 C CA . PHE A 1 104 ? -9.399 -9.446 -0.380 1.00 98.12 104 PHE A CA 1
ATOM 850 C C . PHE A 1 104 ? -8.739 -10.410 -1.369 1.00 98.12 104 PHE A C 1
ATOM 852 O O . PHE A 1 104 ? -9.380 -10.877 -2.312 1.00 98.12 104 PHE A O 1
ATOM 859 N N . HIS A 1 105 ? -7.470 -10.756 -1.133 1.00 97.81 105 HIS A N 1
ATOM 860 C CA . HIS A 1 105 ? -6.761 -11.674 -2.020 1.00 97.81 105 HIS A CA 1
ATOM 861 C C . HIS 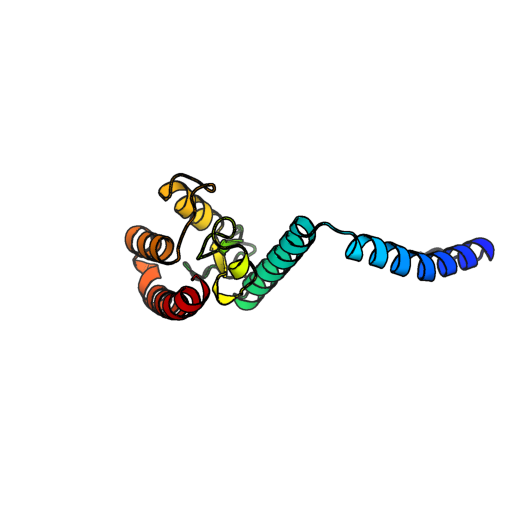A 1 105 ? -7.330 -13.092 -1.961 1.00 97.81 105 HIS A C 1
ATOM 863 O O . HIS A 1 105 ? -7.329 -13.768 -2.983 1.00 97.81 105 HIS A O 1
ATOM 869 N N . GLY A 1 106 ? -7.859 -13.542 -0.822 1.00 97.44 106 GLY A N 1
ATOM 870 C CA . GLY A 1 106 ? -8.562 -14.820 -0.706 1.00 97.44 106 GLY A CA 1
ATOM 871 C C . GLY A 1 106 ? -9.782 -14.894 -1.625 1.00 97.44 106 GLY A C 1
ATOM 872 O O . GLY A 1 106 ? -9.904 -15.846 -2.394 1.00 97.44 106 GLY A O 1
ATOM 873 N N . ASN A 1 107 ? -10.624 -13.857 -1.621 1.00 95.69 107 ASN A N 1
ATOM 874 C CA . ASN A 1 107 ? -11.808 -13.770 -2.484 1.00 95.69 107 ASN A CA 1
ATOM 875 C C . ASN A 1 107 ? -11.461 -13.624 -3.974 1.00 95.69 107 ASN A C 1
ATOM 877 O O . ASN A 1 107 ? -12.233 -14.056 -4.824 1.00 95.69 107 ASN A O 1
ATOM 881 N N . LEU A 1 108 ? -10.290 -13.068 -4.296 1.00 93.94 108 LEU A N 1
ATOM 882 C CA . LEU A 1 108 ? -9.796 -12.954 -5.671 1.00 93.94 108 LEU A CA 1
ATOM 883 C C . LEU A 1 108 ? -9.213 -14.272 -6.224 1.00 93.94 108 LEU A C 1
ATOM 885 O O . LEU A 1 108 ? -8.894 -14.353 -7.406 1.00 93.94 108 LEU A O 1
ATOM 889 N N . GLY A 1 109 ? -9.044 -15.307 -5.392 1.00 94.69 109 GLY A N 1
ATOM 890 C CA . GLY A 1 109 ? -8.406 -16.572 -5.783 1.00 94.69 109 GLY A CA 1
ATOM 891 C C . GLY A 1 109 ? -6.912 -16.665 -5.444 1.00 94.69 109 GLY A C 1
ATOM 892 O O . GLY A 1 109 ? -6.218 -17.555 -5.931 1.00 94.69 109 GLY A O 1
ATOM 893 N N . GLY A 1 110 ? -6.406 -15.775 -4.590 1.00 94.81 110 GLY A N 1
ATOM 894 C CA . GLY A 1 110 ? -5.061 -15.789 -4.014 1.00 94.81 110 GLY A CA 1
ATOM 895 C C . GLY A 1 110 ? -4.192 -14.589 -4.405 1.00 94.81 110 GLY A C 1
ATOM 896 O O . GLY A 1 110 ? -4.500 -13.815 -5.306 1.00 94.81 110 GLY A O 1
ATOM 897 N N . PHE A 1 111 ? -3.035 -14.458 -3.748 1.00 93.62 111 PHE A N 1
ATOM 898 C CA . PHE A 1 111 ? -2.080 -13.355 -3.968 1.00 93.62 111 PHE A CA 1
ATOM 899 C C . PHE A 1 111 ? -1.426 -13.335 -5.360 1.00 93.62 111 PHE A C 1
ATOM 901 O O . PHE A 1 111 ? -0.843 -12.327 -5.745 1.00 93.62 111 PHE A O 1
ATOM 908 N N . HIS A 1 112 ? -1.499 -14.441 -6.103 1.00 92.88 112 HIS A N 1
ATOM 909 C CA . HIS A 1 112 ? -0.960 -14.546 -7.460 1.00 92.88 112 HIS A CA 1
ATOM 910 C C . HIS A 1 112 ? -1.909 -13.967 -8.518 1.00 92.88 112 HIS A C 1
ATOM 912 O O . HIS A 1 112 ? -1.491 -13.741 -9.653 1.00 92.88 112 HIS A O 1
ATOM 918 N N . GLN A 1 113 ? -3.180 -13.744 -8.167 1.00 95.88 113 GLN A N 1
ATOM 919 C CA . GLN A 1 113 ? -4.140 -13.142 -9.079 1.00 95.88 113 GLN A CA 1
ATOM 920 C C . GLN A 1 113 ? -3.907 -11.628 -9.141 1.00 95.88 113 GLN A C 1
ATOM 922 O O . GLN A 1 113 ? -3.844 -10.962 -8.099 1.00 95.88 113 GLN A O 1
ATOM 927 N N . PRO A 1 114 ? -3.739 -11.054 -10.344 1.00 95.62 114 PRO A N 1
ATOM 928 C CA . PRO A 1 114 ? -3.603 -9.618 -10.477 1.00 95.62 114 PRO A CA 1
ATOM 929 C C . PRO A 1 114 ? -4.929 -8.939 -10.125 1.00 95.62 114 PRO A C 1
ATOM 931 O O . PRO A 1 114 ? -5.972 -9.302 -10.653 1.00 95.62 114 PRO A O 1
ATOM 934 N N . CYS A 1 115 ? -4.862 -7.921 -9.274 1.00 96.56 115 CYS A N 1
ATOM 935 C CA . CYS A 1 115 ? -5.992 -7.073 -8.910 1.00 96.56 115 CYS A CA 1
ATOM 936 C C . CYS A 1 115 ? -5.944 -5.710 -9.606 1.00 96.56 115 CYS A C 1
ATOM 938 O O . CYS A 1 115 ? -4.886 -5.230 -10.042 1.00 96.56 115 CYS A O 1
ATOM 940 N N . THR A 1 116 ? -7.115 -5.095 -9.654 1.00 96.88 116 THR A N 1
ATOM 941 C CA . THR A 1 116 ? -7.401 -3.733 -10.083 1.00 96.88 116 THR A CA 1
ATOM 942 C C . THR A 1 116 ? -8.151 -2.982 -8.985 1.00 96.88 116 THR A C 1
ATOM 944 O O . THR A 1 116 ? -8.673 -3.565 -8.029 1.00 96.88 116 THR A O 1
ATOM 947 N N . ILE A 1 117 ? -8.217 -1.654 -9.115 1.00 96.56 117 ILE A N 1
ATOM 948 C CA . ILE A 1 117 ? -8.927 -0.829 -8.137 1.00 96.56 117 ILE A CA 1
ATOM 949 C C . ILE A 1 117 ? -10.429 -1.131 -8.145 1.00 96.56 117 ILE A C 1
ATOM 951 O O . ILE A 1 117 ? -11.084 -0.960 -7.121 1.00 96.56 117 ILE A O 1
ATOM 955 N N . GLU A 1 118 ? -10.970 -1.584 -9.278 1.00 96.12 118 GLU A N 1
ATOM 956 C CA . GLU A 1 118 ? -12.345 -2.058 -9.413 1.00 96.12 118 GLU A CA 1
ATOM 957 C C . GLU A 1 118 ? -12.611 -3.251 -8.502 1.00 96.12 118 GLU A C 1
ATOM 959 O O . GLU A 1 118 ? -13.552 -3.186 -7.714 1.00 96.12 118 GLU A O 1
ATOM 964 N N . ASP A 1 119 ? -11.743 -4.266 -8.544 1.00 96.88 119 ASP A N 1
ATOM 965 C CA . ASP A 1 119 ? -11.868 -5.465 -7.708 1.00 96.88 119 ASP A CA 1
ATOM 966 C C . ASP A 1 119 ? -11.898 -5.080 -6.223 1.00 96.88 119 ASP A C 1
ATOM 968 O O . ASP A 1 119 ? -12.711 -5.575 -5.442 1.00 96.88 119 ASP A O 1
ATOM 972 N N . PHE A 1 120 ? -11.034 -4.140 -5.826 1.00 97.12 120 PHE A N 1
ATOM 973 C CA . PHE A 1 120 ? -10.978 -3.668 -4.445 1.00 97.12 120 PHE A CA 1
ATOM 974 C C . PHE A 1 120 ? -12.225 -2.863 -4.045 1.00 97.12 120 PHE A C 1
ATOM 976 O O . PHE A 1 120 ? -12.723 -3.012 -2.930 1.00 97.12 120 PHE A O 1
ATOM 983 N N . ILE A 1 121 ? -12.760 -2.020 -4.937 1.00 95.81 121 ILE A N 1
ATOM 984 C CA . ILE A 1 121 ? -14.014 -1.287 -4.696 1.00 95.81 121 ILE A CA 1
ATOM 985 C C . ILE A 1 121 ? -15.184 -2.264 -4.535 1.00 95.81 121 ILE A C 1
ATOM 987 O O . ILE A 1 121 ? -15.970 -2.113 -3.601 1.00 95.81 121 ILE A O 1
ATOM 991 N N . GLU A 1 122 ? -15.292 -3.262 -5.411 1.00 95.69 122 GLU A N 1
ATOM 992 C CA . GLU A 1 122 ? -16.350 -4.273 -5.355 1.00 95.69 122 GLU A CA 1
ATOM 993 C C . GLU A 1 122 ? -16.270 -5.094 -4.065 1.00 95.69 122 GLU A C 1
ATOM 995 O O . GLU A 1 122 ? -17.267 -5.231 -3.354 1.00 95.69 122 GLU A O 1
ATOM 1000 N N . PHE A 1 123 ? -15.070 -5.533 -3.684 1.00 96.25 123 PHE A N 1
ATOM 1001 C CA . PHE A 1 123 ? -14.842 -6.206 -2.408 1.00 96.25 123 PHE A CA 1
ATOM 1002 C C . PHE A 1 123 ? -15.313 -5.365 -1.213 1.00 96.25 123 PHE A C 1
ATOM 1004 O O . PHE A 1 123 ? -16.036 -5.859 -0.347 1.00 96.25 123 PHE A O 1
ATOM 1011 N N . LEU A 1 124 ? -14.959 -4.078 -1.162 1.00 95.56 124 LEU A N 1
ATOM 1012 C CA . LEU A 1 124 ? -15.402 -3.207 -0.072 1.00 95.56 124 LEU A CA 1
ATOM 1013 C C . LEU A 1 124 ? -16.916 -2.993 -0.072 1.00 95.56 124 LEU A C 1
ATOM 1015 O O . LEU A 1 124 ? -17.512 -2.898 0.999 1.00 95.56 124 LEU A O 1
ATOM 1019 N N . HIS A 1 125 ? -17.539 -2.920 -1.248 1.00 94.38 125 HIS A N 1
ATOM 1020 C CA . HIS A 1 125 ? -18.986 -2.786 -1.362 1.00 94.38 125 HIS A CA 1
ATOM 1021 C C . HIS A 1 125 ? -19.724 -4.002 -0.785 1.00 94.38 125 HIS A C 1
ATOM 1023 O O . HIS A 1 125 ? -20.725 -3.826 -0.093 1.00 94.38 125 HIS A O 1
ATOM 1029 N N . VAL A 1 126 ? -19.212 -5.210 -1.038 1.00 94.94 126 VAL A N 1
ATOM 1030 C CA . VAL A 1 126 ? -19.829 -6.472 -0.603 1.00 94.94 126 VAL A CA 1
ATOM 1031 C C . VAL A 1 126 ? -19.550 -6.770 0.872 1.00 94.94 126 VAL A C 1
ATOM 1033 O O . VAL A 1 126 ? -20.474 -7.091 1.616 1.00 94.94 126 VAL A O 1
ATOM 1036 N N . TYR A 1 127 ? -18.293 -6.661 1.310 1.00 94.75 127 TYR A N 1
ATOM 1037 C CA . TYR A 1 127 ? -17.863 -7.159 2.625 1.00 94.75 127 TYR A CA 1
ATOM 1038 C C . TYR A 1 127 ? -17.738 -6.069 3.695 1.00 94.75 127 TYR A C 1
ATOM 1040 O O . TYR A 1 127 ? -17.791 -6.367 4.886 1.00 94.75 127 TYR A O 1
ATOM 1048 N N . TYR A 1 128 ? -17.603 -4.801 3.294 1.00 93.94 128 TYR A N 1
ATOM 1049 C CA . TYR A 1 128 ? -17.415 -3.665 4.203 1.00 93.94 128 TYR A CA 1
ATOM 1050 C C . TYR A 1 128 ? -18.371 -2.489 3.893 1.00 93.94 128 TYR A C 1
ATOM 1052 O O . TYR A 1 128 ? -17.922 -1.336 3.833 1.00 93.94 128 TYR A O 1
ATOM 1060 N N . PRO A 1 129 ? -19.692 -2.723 3.721 1.00 91.44 129 PRO A N 1
ATOM 1061 C CA . PRO A 1 129 ? -20.633 -1.704 3.243 1.00 91.44 129 PRO A CA 1
ATOM 1062 C C . PRO A 1 129 ? -20.705 -0.470 4.156 1.00 91.44 129 PRO A C 1
ATOM 1064 O O . PRO A 1 129 ? -20.722 0.661 3.668 1.00 91.44 129 PRO A O 1
ATOM 1067 N N . GLU A 1 130 ? -20.630 -0.669 5.475 1.00 90.19 130 GLU A N 1
ATOM 1068 C CA . GLU A 1 130 ? -20.644 0.403 6.486 1.00 90.19 130 GLU A CA 1
ATOM 1069 C C . GLU A 1 130 ? -19.424 1.337 6.402 1.00 90.19 130 GLU A C 1
ATOM 1071 O O . GLU A 1 130 ? -19.449 2.483 6.852 1.00 90.19 130 GLU A O 1
ATOM 1076 N N . HIS A 1 131 ? -18.337 0.864 5.793 1.00 83.00 131 HIS A N 1
ATOM 1077 C CA . HIS A 1 131 ? -17.090 1.608 5.625 1.00 83.00 131 HIS A CA 1
ATOM 1078 C C . HIS A 1 131 ? -16.900 2.130 4.193 1.00 83.00 131 HIS A C 1
ATOM 1080 O O . HIS A 1 131 ? -15.930 2.836 3.902 1.00 83.00 131 HIS A O 1
ATOM 1086 N N . HIS A 1 132 ? -17.833 1.817 3.290 1.00 76.19 132 HIS A N 1
ATOM 1087 C CA . HIS A 1 132 ? -17.682 2.068 1.864 1.00 76.19 132 HIS A CA 1
ATOM 1088 C C . HIS A 1 132 ? -17.899 3.542 1.489 1.00 76.19 132 HIS A C 1
ATOM 1090 O O . HIS A 1 132 ? -17.168 4.053 0.651 1.00 76.19 132 HIS A O 1
ATOM 1096 N N . GLY A 1 133 ? -18.827 4.275 2.118 1.00 78.44 133 GLY A N 1
ATOM 1097 C CA . GLY A 1 133 ? -19.300 5.587 1.629 1.00 78.44 133 GLY A CA 1
ATOM 1098 C C . GLY A 1 133 ? -18.208 6.602 1.235 1.00 78.44 133 GLY A C 1
ATOM 1099 O O . GLY A 1 133 ? -18.017 6.911 0.057 1.00 78.44 133 GLY A O 1
ATOM 1100 N N . ASN A 1 134 ? -17.461 7.129 2.210 1.00 81.62 134 ASN A N 1
ATOM 1101 C CA . ASN A 1 134 ? -16.428 8.144 1.942 1.00 81.62 134 ASN A CA 1
ATOM 1102 C C . ASN A 1 134 ? -15.194 7.569 1.225 1.00 81.62 134 ASN A C 1
ATOM 1104 O O . ASN A 1 134 ? -14.541 8.266 0.439 1.00 81.62 134 ASN A O 1
ATOM 1108 N N . LEU A 1 135 ? -14.872 6.299 1.482 1.00 86.94 135 LEU A N 1
ATOM 1109 C CA . LEU A 1 135 ? -13.732 5.622 0.873 1.00 86.94 135 LEU A CA 1
ATOM 1110 C C . LEU A 1 135 ? -13.962 5.367 -0.622 1.00 86.94 135 LEU A C 1
ATOM 1112 O O . LEU A 1 135 ? -13.069 5.633 -1.424 1.00 86.94 135 LEU A O 1
ATOM 1116 N N . ALA A 1 136 ? -15.167 4.959 -1.015 1.00 86.31 136 ALA A N 1
ATOM 1117 C CA . ALA A 1 136 ? -15.557 4.713 -2.398 1.00 86.31 136 ALA A CA 1
ATOM 1118 C C . ALA A 1 136 ? -15.350 5.952 -3.266 1.00 86.31 136 ALA A C 1
ATOM 1120 O O . ALA A 1 136 ? -14.744 5.870 -4.331 1.00 86.31 136 ALA A O 1
ATOM 1121 N N . LEU A 1 137 ? -15.765 7.132 -2.794 1.00 89.50 137 LEU A N 1
ATOM 1122 C CA . LEU A 1 137 ? -15.567 8.373 -3.544 1.00 89.50 137 LEU A CA 1
ATOM 1123 C C . LEU A 1 137 ? -14.075 8.688 -3.746 1.00 89.50 137 LEU A C 1
ATOM 1125 O O . LEU A 1 137 ? -13.673 9.152 -4.818 1.00 89.50 137 LEU A O 1
ATOM 1129 N N . LYS A 1 138 ? -13.242 8.435 -2.727 1.00 91.94 138 LYS A N 1
ATOM 1130 C CA . LYS A 1 138 ? -11.784 8.596 -2.817 1.00 91.94 138 LYS A CA 1
ATOM 1131 C C . LYS A 1 138 ? -11.195 7.603 -3.821 1.00 91.94 138 LYS A C 1
ATOM 1133 O O . LYS A 1 138 ? -10.437 8.026 -4.691 1.00 91.94 138 LYS A O 1
ATOM 1138 N N . LEU A 1 139 ? -11.587 6.332 -3.752 1.00 94.31 139 LEU A N 1
ATOM 1139 C CA . LEU A 1 139 ? -11.133 5.281 -4.665 1.00 94.31 139 LEU A CA 1
ATOM 1140 C C . LEU A 1 139 ? -11.562 5.556 -6.110 1.00 94.31 139 LEU A C 1
ATOM 1142 O O . LEU A 1 139 ? -10.730 5.475 -7.001 1.00 94.31 139 LEU A O 1
ATOM 1146 N N . GLN A 1 140 ? -12.790 6.016 -6.352 1.00 94.00 140 GLN A N 1
ATOM 1147 C CA . GLN A 1 140 ? -13.264 6.401 -7.688 1.00 94.00 140 GLN A CA 1
ATOM 1148 C C . GLN A 1 140 ? -12.478 7.586 -8.277 1.00 94.00 140 GLN A C 1
ATOM 1150 O O . GLN A 1 140 ? -12.179 7.626 -9.472 1.00 94.00 140 GLN A O 1
ATOM 1155 N N . LYS A 1 141 ? -12.090 8.565 -7.449 1.00 93.94 141 LYS A N 1
ATOM 1156 C CA . LYS A 1 141 ? -11.203 9.659 -7.886 1.00 93.94 141 LYS A CA 1
ATOM 1157 C C . LYS A 1 141 ? -9.793 9.153 -8.190 1.00 93.94 141 LYS A C 1
ATOM 1159 O O . LYS A 1 141 ? -9.181 9.620 -9.150 1.00 93.94 141 LYS A O 1
ATOM 1164 N N . THR A 1 142 ? -9.279 8.231 -7.379 1.00 94.75 142 THR A N 1
ATOM 1165 C CA . THR A 1 142 ? -7.976 7.592 -7.590 1.00 94.75 142 THR A CA 1
ATOM 1166 C C . THR A 1 142 ? -7.971 6.757 -8.868 1.00 94.75 142 THR A C 1
ATOM 1168 O O . THR A 1 142 ? -7.062 6.927 -9.677 1.00 94.75 142 THR A O 1
ATOM 1171 N N . LYS A 1 143 ? -9.020 5.965 -9.109 1.00 95.12 143 LYS A N 1
ATOM 1172 C CA . LYS A 1 143 ? -9.248 5.172 -10.323 1.00 95.12 143 LYS A CA 1
ATOM 1173 C C . LYS A 1 143 ? -9.055 6.020 -11.574 1.00 95.12 143 LYS A C 1
ATOM 1175 O O . LYS A 1 143 ? -8.130 5.775 -12.335 1.00 95.12 143 LYS A O 1
ATOM 1180 N N . LYS A 1 144 ? -9.799 7.125 -11.701 1.00 94.12 144 LYS A N 1
ATOM 1181 C CA . LYS A 1 144 ? -9.701 8.041 -12.857 1.00 94.12 144 LYS A CA 1
ATOM 1182 C C . LYS A 1 144 ? -8.297 8.607 -13.101 1.00 94.12 144 LYS A C 1
ATOM 1184 O O . LYS A 1 144 ? -7.996 9.050 -14.210 1.00 94.12 144 LYS A O 1
ATOM 1189 N N . LYS A 1 145 ? -7.460 8.693 -12.061 1.00 94.75 145 LYS A N 1
ATOM 1190 C CA . LYS A 1 145 ? -6.063 9.133 -12.183 1.00 94.75 145 LYS A CA 1
ATOM 1191 C C . LYS A 1 145 ? -5.160 7.979 -12.609 1.00 94.75 145 LYS A C 1
ATOM 1193 O O . LYS A 1 145 ? -4.346 8.173 -13.503 1.00 94.75 145 LYS A O 1
ATOM 1198 N N . LEU A 1 146 ? -5.318 6.809 -11.992 1.00 93.38 146 LEU A N 1
ATOM 1199 C CA . LEU A 1 146 ? -4.511 5.623 -12.274 1.00 93.38 146 LEU A CA 1
ATOM 1200 C C . LEU A 1 146 ? -4.826 5.013 -13.643 1.00 93.38 146 LEU A C 1
ATOM 1202 O O . LEU A 1 146 ? -3.893 4.659 -14.345 1.00 93.38 146 LEU A O 1
ATOM 1206 N N . GLU A 1 147 ? -6.083 4.998 -14.092 1.00 91.12 147 GLU A N 1
ATOM 1207 C CA . GLU A 1 147 ? -6.479 4.514 -15.429 1.00 91.12 147 GLU A CA 1
ATOM 1208 C C . GLU A 1 147 ? -5.753 5.243 -16.569 1.00 91.12 147 GLU A C 1
ATOM 1210 O O . GLU A 1 147 ? -5.514 4.677 -17.632 1.00 91.12 147 GLU A O 1
ATOM 1215 N N . LYS A 1 148 ? -5.374 6.510 -16.362 1.00 89.62 148 LYS A N 1
ATOM 1216 C CA . LYS A 1 148 ? -4.594 7.276 -17.346 1.00 89.62 148 LYS A CA 1
ATOM 1217 C C . LYS A 1 148 ? -3.137 6.820 -17.430 1.00 89.62 148 LYS A C 1
ATOM 1219 O O . LYS A 1 148 ? -2.500 7.074 -18.444 1.00 89.62 148 LYS A O 1
ATOM 1224 N N . LEU A 1 149 ? -2.633 6.197 -16.368 1.00 88.50 149 LEU A N 1
ATOM 1225 C CA . LEU A 1 149 ? -1.255 5.730 -16.210 1.00 88.50 149 LEU A CA 1
ATOM 1226 C C . LEU A 1 149 ? -1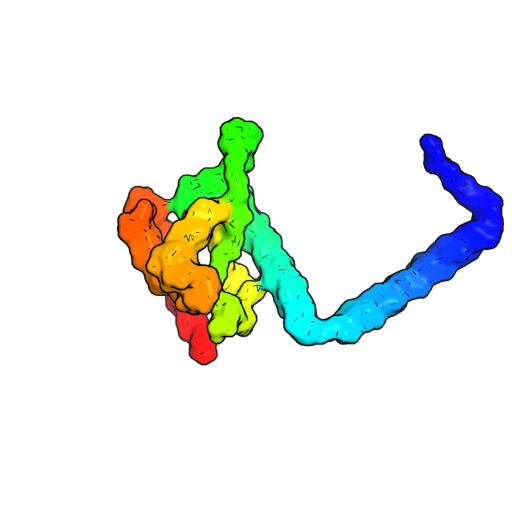.130 4.207 -16.381 1.00 88.50 149 LEU A C 1
ATOM 1228 O O . LEU A 1 149 ? -0.034 3.706 -16.591 1.00 88.50 149 LEU A O 1
ATOM 1232 N N . ALA A 1 150 ? -2.239 3.472 -16.275 1.00 77.56 150 ALA A N 1
ATOM 1233 C CA . ALA A 1 150 ? -2.308 2.015 -16.382 1.00 77.56 150 ALA A CA 1
ATOM 1234 C C . ALA A 1 150 ? -2.381 1.500 -17.834 1.00 77.56 150 ALA A C 1
ATOM 1236 O O . ALA A 1 150 ? -2.547 0.296 -18.031 1.00 77.56 150 ALA A O 1
ATOM 1237 N N . LYS A 1 151 ? -2.304 2.406 -18.817 1.00 70.62 151 LYS A N 1
ATOM 1238 C CA . LYS A 1 151 ? -2.246 2.090 -20.249 1.00 70.62 151 LYS A CA 1
ATOM 1239 C C . LYS A 1 151 ? -0.859 1.634 -20.675 1.00 70.62 151 LYS A C 1
ATOM 1241 O O . LYS A 1 151 ? 0.119 2.126 -20.073 1.00 70.62 151 LYS A O 1
#

Radius of gyration: 21.63 Å; chains: 1; bounding box: 68×26×50 Å

Sequence (151 aa):
MSETLTNKSRQEMCKMIEIEFPLAFKEIQENLDDDTKQKIEIEKAKKRAKTRDKNTCQVTGQKPDRNNKFNLAVHHLYSAQKYPHLATLDLNLVTIKEEIHQEFHGNLGGFHQPCTIEDFIEFLHVYYPEHHGNLALKLQKTKKKLEKLAK

Secondary structure (DSSP, 8-state):
-------HHHHHHHHHHHHHHHHHHHHHHHTS-HHHHHHHHHHHHHHHHHHHTTT--TTT-----SSS---EEEEESS-TTT-GGGTT-GGGEEEEEHHHHHHHHHHTTSTTSPP-HHHHHHHHHHH-HHHHHHHHHHHHHHHHHHTTT--

Organism: NCBI:txid1160286

Foldseek 3Di:
DPPDPPDPVVVVVVVVCVVVVVVVVVVVVVPDDPVVVLVVLLVVLFVVLCVVLVCAALQPRDHADPVRHFDKDKDFQWDCVLQVVCSNPNLRIGIHTPVLVQVLQVVQVHPPRTHHNVSVLVSCVPPPVVRNVPVVVSSVVSNVVVVVVSD